Protein AF-A0A1Y9H350-F1 (afdb_monomer_lite)

Organism: NCBI:txid7168

Foldseek 3Di:
DVPVVVVVVVVVVPPDPPPDDDQQDCPVDPPPDGGCPHPHDDPPHDPVQPPFPKHWDDQDPVNVVVVVCVLLLVLLCVLVVNDDDDDPPCQVVLQSNAPQWPDKDKTWMWTHDPPDTDIDIDMDTLEHDDPQFHSYDDDHQCPPFPQAADPDPSNRSHHHNPGDHHNDTHDGDPDD

Sequence (176 aa):
MANWIFVTIVGCLFSGIQAQIDYCAKSYCTNTYPNIGCNPPASPGGVGCNGKSPAVVALTSDQQTLILNEHNTRRSQL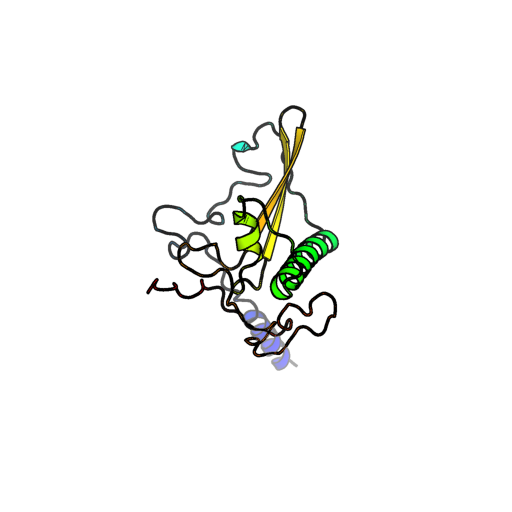ALGNLSPFTPAIGHFTQMASDQTNKVGCAMQYWLDDSWETYYLVCNYGVTNVIGTPVYKSGPVASACTTGRNPLAGLNGLCSTAESISPVPNPTVTSG

InterPro domains:
  IPR014044 CAP domain [PF00188] (17-125)
  IPR014044 CAP domain [SM00198] (62-132)
  IPR035940 CAP superfamily [G3DSA:3.40.33.10] (20-85)
  IPR035940 CAP superfamily [G3DSA:3.40.33.10] (86-168)
  IPR035940 CAP superfamily [SSF55797] (21-88)
  IPR035940 CAP superfamily [SSF55797] (85-139)

Structure (mmCIF, N/CA/C/O backbone):
data_AF-A0A1Y9H350-F1
#
_entry.id   AF-A0A1Y9H350-F1
#
loop_
_atom_site.group_PDB
_atom_site.id
_atom_site.type_symbol
_atom_site.label_atom_id
_atom_site.label_alt_id
_atom_site.label_comp_id
_atom_site.label_asym_id
_atom_site.label_entity_id
_atom_site.label_seq_id
_atom_site.pdbx_PDB_ins_code
_atom_site.Cartn_x
_atom_site.Cartn_y
_atom_site.Cartn_z
_atom_site.occupancy
_atom_site.B_iso_or_equiv
_atom_site.auth_seq_id
_atom_site.auth_comp_id
_atom_site.auth_asym_id
_atom_site.auth_atom_id
_atom_site.pdbx_PDB_model_num
ATOM 1 N N . MET A 1 1 ? 33.085 -39.391 21.521 1.00 53.03 1 MET A N 1
ATOM 2 C CA . MET A 1 1 ? 32.898 -38.125 20.773 1.00 53.03 1 MET A CA 1
ATOM 3 C C . MET A 1 1 ? 32.250 -38.305 19.387 1.00 53.03 1 MET A C 1
ATOM 5 O O . MET A 1 1 ? 32.219 -37.354 18.629 1.00 53.03 1 MET A O 1
ATOM 9 N N . ALA A 1 2 ? 31.675 -39.475 19.056 1.00 51.31 2 ALA A N 1
ATOM 10 C CA . ALA A 1 2 ? 30.996 -39.708 17.769 1.00 51.31 2 ALA A CA 1
ATOM 11 C C . ALA A 1 2 ? 29.465 -39.486 17.818 1.00 51.31 2 ALA A C 1
ATOM 13 O O . ALA A 1 2 ? 28.836 -39.276 16.790 1.00 51.31 2 ALA A O 1
ATOM 14 N N . ASN A 1 3 ? 28.867 -39.484 19.018 1.00 51.78 3 ASN A N 1
ATOM 15 C CA . ASN A 1 3 ? 27.410 -39.423 19.199 1.00 51.78 3 ASN A CA 1
ATOM 16 C C . ASN A 1 3 ? 26.823 -38.013 18.977 1.00 51.78 3 ASN A C 1
ATOM 18 O O . ASN A 1 3 ? 25.691 -37.867 18.542 1.00 51.78 3 ASN A O 1
ATOM 22 N N . TRP A 1 4 ? 27.614 -36.962 19.222 1.00 49.53 4 TRP A N 1
ATOM 23 C CA . TRP A 1 4 ? 27.180 -35.566 19.062 1.00 49.53 4 TRP A CA 1
ATOM 24 C C . TRP A 1 4 ? 27.227 -35.089 17.605 1.00 49.53 4 TRP A C 1
ATOM 26 O O . TRP A 1 4 ? 26.501 -34.171 17.246 1.00 49.53 4 TRP A O 1
ATOM 36 N N . ILE A 1 5 ? 28.039 -35.739 16.764 1.00 54.44 5 ILE A N 1
ATOM 37 C CA . ILE A 1 5 ? 28.168 -35.426 15.332 1.00 54.44 5 ILE A CA 1
ATOM 38 C C . ILE A 1 5 ? 26.945 -35.939 14.552 1.00 54.44 5 ILE A C 1
ATOM 40 O O . ILE A 1 5 ? 26.473 -35.277 13.635 1.00 54.44 5 ILE A O 1
ATOM 44 N N . PHE A 1 6 ? 26.377 -37.086 14.941 1.00 51.16 6 PHE A N 1
ATOM 45 C CA . PHE A 1 6 ? 25.168 -37.616 14.299 1.00 51.16 6 PHE A CA 1
ATOM 46 C C . PHE A 1 6 ? 23.915 -36.779 14.605 1.00 51.16 6 PHE A C 1
ATOM 48 O O . PHE A 1 6 ? 23.079 -36.591 13.724 1.00 51.16 6 PHE A O 1
ATOM 55 N N . VAL A 1 7 ? 23.795 -36.229 15.819 1.00 56.50 7 VAL A N 1
ATOM 56 C CA . VAL A 1 7 ? 22.632 -35.417 16.225 1.00 56.50 7 VAL A CA 1
ATOM 57 C C . VAL A 1 7 ? 22.591 -34.072 15.489 1.00 56.50 7 VAL A C 1
ATOM 59 O O . VAL A 1 7 ? 21.518 -33.632 15.078 1.00 56.50 7 VAL A O 1
ATOM 62 N N . THR A 1 8 ? 23.743 -33.440 15.249 1.00 53.81 8 THR A N 1
ATOM 63 C CA . THR A 1 8 ? 23.817 -32.179 14.492 1.00 53.81 8 THR A CA 1
ATOM 64 C C . THR A 1 8 ? 23.558 -32.367 12.997 1.00 53.81 8 THR A C 1
ATOM 66 O O . THR A 1 8 ? 22.866 -31.543 12.405 1.00 53.81 8 THR A O 1
ATOM 69 N N . ILE A 1 9 ? 24.015 -33.469 12.387 1.00 54.78 9 ILE A N 1
ATOM 70 C CA . ILE A 1 9 ? 23.754 -33.755 10.963 1.00 54.78 9 ILE A CA 1
ATOM 71 C C . ILE A 1 9 ? 22.262 -34.025 10.710 1.00 54.78 9 ILE A C 1
ATOM 73 O O . ILE A 1 9 ? 21.698 -33.502 9.750 1.00 54.78 9 ILE A O 1
ATOM 77 N N . VAL A 1 10 ? 21.595 -34.782 11.589 1.00 55.28 10 VAL A N 1
ATOM 78 C CA . VAL A 1 10 ? 20.152 -35.049 11.460 1.00 55.28 10 VAL A CA 1
ATOM 79 C C . VAL A 1 10 ? 19.330 -33.779 11.726 1.00 55.28 10 VAL A C 1
ATOM 81 O O . VAL A 1 10 ? 18.389 -33.505 10.986 1.00 55.28 10 VAL A O 1
ATOM 84 N N . GLY A 1 11 ? 19.719 -32.941 12.697 1.00 52.19 11 GLY A N 1
ATOM 85 C CA . GLY A 1 11 ? 19.045 -31.664 12.988 1.00 52.19 11 GLY A CA 1
ATOM 86 C C . GLY A 1 11 ? 19.095 -30.637 11.844 1.00 52.19 11 GLY A C 1
ATOM 87 O O . GLY A 1 11 ? 18.139 -29.883 11.644 1.00 52.19 11 GLY A O 1
ATOM 88 N N . CYS A 1 12 ? 20.159 -30.640 11.034 1.00 53.00 12 CYS A N 1
ATOM 89 C CA . CYS A 1 12 ? 20.274 -29.755 9.870 1.00 53.00 12 CYS A CA 1
ATOM 90 C C . CYS A 1 12 ? 19.417 -30.199 8.670 1.00 53.00 12 CYS A C 1
ATOM 92 O O . CYS A 1 12 ? 19.039 -29.353 7.863 1.00 53.00 12 CYS A O 1
ATOM 94 N N . LEU A 1 13 ? 19.054 -31.483 8.562 1.00 51.75 13 LEU A N 1
ATOM 95 C CA . LEU A 1 13 ? 18.227 -31.991 7.456 1.00 51.75 13 LEU A CA 1
ATOM 96 C C . LEU A 1 13 ? 16.724 -31.711 7.640 1.00 51.75 13 LEU A C 1
ATOM 98 O O . LEU A 1 13 ? 15.989 -31.674 6.657 1.00 51.75 13 LEU A O 1
ATOM 102 N N . PHE A 1 14 ? 16.263 -31.456 8.870 1.00 51.91 14 PHE A N 1
ATOM 103 C CA . PHE A 1 14 ? 14.853 -31.147 9.161 1.00 51.91 14 PHE A CA 1
ATOM 104 C C . PHE A 1 14 ? 14.504 -29.649 9.121 1.00 51.91 14 PHE A C 1
ATOM 106 O O . PHE A 1 14 ? 13.327 -29.301 9.159 1.00 51.91 14 PHE A O 1
ATOM 113 N N . SER A 1 15 ? 15.486 -28.751 9.004 1.00 51.81 15 SER A N 1
ATOM 114 C CA . SER A 1 15 ? 15.253 -27.295 9.067 1.00 51.81 15 SER A CA 1
ATOM 115 C C . SER A 1 15 ? 14.862 -26.648 7.724 1.00 51.81 15 SER A C 1
ATOM 117 O O . SER A 1 15 ? 14.807 -25.425 7.631 1.00 51.81 15 SER A O 1
ATOM 119 N N . GLY A 1 16 ? 14.618 -27.436 6.670 1.00 53.22 16 GLY A N 1
ATOM 120 C CA . GLY A 1 16 ? 14.594 -26.931 5.290 1.00 53.22 16 GLY A CA 1
ATOM 121 C C . GLY A 1 16 ? 13.320 -27.149 4.476 1.00 53.22 16 GLY A C 1
ATOM 122 O O . GLY A 1 16 ? 13.327 -26.814 3.297 1.00 53.22 16 GLY A O 1
ATOM 123 N N . ILE A 1 17 ? 12.231 -27.688 5.034 1.00 49.62 17 ILE A N 1
ATOM 124 C CA . ILE A 1 17 ? 10.976 -27.818 4.271 1.00 49.62 17 ILE A CA 1
ATOM 125 C C . ILE A 1 17 ? 10.179 -26.513 4.391 1.00 49.62 17 ILE A C 1
ATOM 127 O O . ILE A 1 17 ? 9.136 -26.452 5.038 1.00 49.62 17 ILE A O 1
ATOM 131 N N . GLN A 1 18 ? 10.667 -25.436 3.775 1.00 54.47 18 GLN A N 1
ATOM 132 C CA . GLN A 1 18 ? 9.746 -24.392 3.335 1.00 54.47 18 GLN A CA 1
ATOM 133 C C . GLN A 1 18 ? 8.992 -24.975 2.144 1.00 54.47 18 GLN A C 1
ATOM 135 O O . GLN A 1 18 ? 9.597 -25.309 1.128 1.00 54.47 18 GLN A O 1
ATOM 140 N N . ALA A 1 19 ? 7.681 -25.165 2.294 1.00 57.22 19 ALA A N 1
ATOM 141 C CA . ALA A 1 19 ? 6.828 -25.537 1.178 1.00 57.22 19 ALA A CA 1
ATOM 142 C C . ALA A 1 19 ? 7.078 -24.546 0.031 1.00 57.22 19 ALA A C 1
ATOM 144 O O . ALA A 1 19 ? 6.855 -23.343 0.183 1.00 57.22 19 ALA A O 1
ATOM 145 N N . GLN A 1 20 ? 7.598 -25.040 -1.091 1.00 66.50 20 GLN A N 1
ATOM 146 C CA . GLN A 1 20 ? 7.743 -24.238 -2.296 1.00 66.50 20 GLN A CA 1
ATOM 147 C C . GLN A 1 20 ? 6.343 -23.778 -2.718 1.00 66.50 20 GLN A C 1
ATOM 149 O O . GLN A 1 20 ? 5.444 -24.601 -2.882 1.00 66.50 20 GLN A O 1
ATOM 154 N N . ILE A 1 21 ? 6.145 -22.466 -2.860 1.00 86.00 21 ILE A N 1
ATOM 155 C CA . ILE A 1 21 ? 4.875 -21.916 -3.342 1.00 86.00 21 ILE A CA 1
ATOM 156 C C . ILE A 1 21 ? 4.748 -22.273 -4.826 1.00 86.00 21 ILE A C 1
ATOM 158 O O . ILE A 1 21 ? 5.532 -21.799 -5.648 1.00 86.00 21 ILE A O 1
ATOM 162 N N . ASP A 1 22 ? 3.767 -23.107 -5.166 1.00 91.31 22 ASP A N 1
ATOM 163 C CA . ASP A 1 22 ? 3.423 -23.422 -6.553 1.00 91.31 22 ASP A CA 1
ATOM 164 C C . ASP A 1 22 ? 2.412 -22.402 -7.090 1.00 91.31 22 ASP A C 1
ATOM 166 O O . ASP A 1 22 ? 1.199 -22.577 -6.978 1.00 91.31 22 ASP A O 1
ATOM 170 N N . TYR A 1 23 ? 2.910 -21.325 -7.698 1.00 92.38 23 TYR A N 1
ATOM 171 C CA . TYR A 1 23 ? 2.051 -20.317 -8.324 1.00 92.38 23 TYR A CA 1
ATOM 172 C C . TYR A 1 23 ? 1.243 -20.856 -9.516 1.00 92.38 23 TYR A C 1
ATOM 174 O O . TYR A 1 23 ? 0.276 -20.218 -9.923 1.00 92.38 23 TYR A O 1
ATOM 182 N N . CYS A 1 24 ? 1.577 -22.019 -10.079 1.00 91.56 24 CYS A N 1
ATOM 183 C CA . CYS A 1 24 ? 0.807 -22.617 -11.169 1.00 91.56 24 CYS A CA 1
ATOM 184 C C . CYS A 1 24 ? -0.414 -23.417 -10.687 1.00 91.56 24 CYS A C 1
ATOM 186 O O . CYS A 1 24 ? -1.214 -23.874 -11.512 1.00 91.56 24 CYS A O 1
ATOM 188 N N . ALA A 1 25 ? -0.609 -23.553 -9.371 1.00 91.00 25 ALA A N 1
ATOM 189 C CA . ALA A 1 25 ? -1.785 -24.200 -8.813 1.00 91.00 25 ALA A CA 1
ATOM 190 C C . ALA A 1 25 ? -3.082 -23.453 -9.184 1.00 91.00 25 ALA A C 1
ATOM 192 O O . ALA A 1 25 ? -3.239 -22.251 -8.961 1.00 91.00 25 ALA A O 1
ATOM 193 N N . LYS A 1 26 ? -4.073 -24.202 -9.684 1.00 87.75 26 LYS A N 1
ATOM 194 C CA . LYS A 1 26 ? -5.394 -23.677 -10.089 1.00 87.75 26 LYS A CA 1
ATOM 195 C C . LYS A 1 26 ? -6.271 -23.206 -8.921 1.00 87.75 26 LYS A C 1
ATOM 197 O O . LYS A 1 26 ? -7.367 -22.718 -9.148 1.00 87.75 26 LYS A O 1
ATOM 202 N N . SER A 1 27 ? -5.827 -23.370 -7.677 1.00 88.81 27 SER A N 1
ATOM 203 C CA . SER A 1 27 ? -6.561 -22.928 -6.486 1.00 88.81 27 SER A CA 1
ATOM 204 C C . SER A 1 27 ? -6.500 -21.414 -6.263 1.00 88.81 27 SER A C 1
ATOM 206 O O . SER A 1 27 ? -7.372 -20.875 -5.588 1.00 88.81 27 SER A O 1
ATOM 208 N N . TYR A 1 28 ? -5.493 -20.722 -6.810 1.00 87.25 28 TYR A N 1
ATOM 209 C CA . TYR A 1 28 ? -5.294 -19.285 -6.585 1.00 87.25 28 TYR A CA 1
ATOM 210 C C . TYR A 1 28 ? -6.174 -18.387 -7.457 1.00 87.25 28 TYR A C 1
ATOM 212 O O . TYR A 1 28 ? -6.475 -17.258 -7.077 1.00 87.25 28 TYR A O 1
ATOM 220 N N . CYS A 1 29 ? -6.547 -18.857 -8.644 1.00 87.62 29 CYS A N 1
ATOM 221 C CA . CYS A 1 29 ? -7.284 -18.081 -9.632 1.00 87.62 29 CYS A CA 1
ATOM 222 C C . CYS A 1 29 ? -8.464 -18.904 -10.144 1.00 87.62 29 CYS A C 1
ATOM 224 O O . CYS A 1 29 ? -8.434 -20.132 -10.123 1.00 87.62 29 CYS A O 1
ATOM 226 N N . THR A 1 30 ? -9.512 -18.241 -10.633 1.00 81.44 30 THR A N 1
ATOM 227 C CA . THR A 1 30 ? -10.558 -18.952 -11.376 1.00 81.44 30 THR A CA 1
ATOM 228 C C . THR A 1 30 ? -9.920 -19.650 -12.584 1.00 81.44 30 THR A C 1
ATOM 230 O O . THR A 1 30 ? -8.943 -19.151 -13.141 1.00 81.44 30 THR A O 1
ATOM 233 N N . ASN A 1 31 ? -10.458 -20.806 -12.997 1.00 74.56 31 ASN A N 1
ATOM 234 C CA . ASN A 1 31 ? -9.862 -21.706 -14.007 1.00 74.56 31 ASN A CA 1
ATOM 235 C C . ASN A 1 31 ? -9.530 -21.064 -15.376 1.00 74.56 31 ASN A C 1
ATOM 237 O O . ASN A 1 31 ? -8.974 -21.735 -16.242 1.00 74.56 31 ASN A O 1
ATOM 241 N N . THR A 1 32 ? -9.882 -19.798 -15.583 1.00 80.31 32 THR A N 1
ATOM 242 C CA . THR A 1 32 ? -9.696 -19.044 -16.821 1.00 80.31 32 THR A CA 1
ATOM 243 C C . THR A 1 32 ? -8.309 -18.402 -16.944 1.00 80.31 32 THR A C 1
ATOM 245 O O . THR A 1 32 ? -7.862 -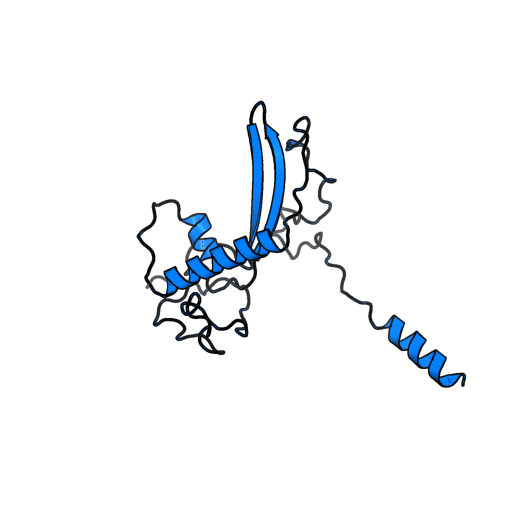18.196 -18.070 1.00 80.31 32 THR A O 1
ATOM 248 N N . TYR A 1 33 ? -7.602 -18.105 -15.842 1.00 86.94 33 TYR A N 1
ATOM 249 C CA . TYR A 1 33 ? -6.314 -17.391 -15.899 1.00 86.94 33 TYR A CA 1
ATOM 250 C C . TYR A 1 33 ? -5.257 -17.985 -14.954 1.00 86.94 33 TYR A C 1
ATOM 252 O O . TYR A 1 33 ? -5.581 -18.290 -13.805 1.00 86.94 33 TYR A O 1
ATOM 260 N N . PRO A 1 34 ? -3.992 -18.138 -15.397 1.00 90.88 34 PRO A N 1
ATOM 261 C CA . PRO A 1 34 ? -2.896 -18.522 -14.512 1.00 90.88 34 PRO A CA 1
ATOM 262 C C . PRO A 1 34 ? -2.534 -17.375 -13.558 1.00 90.88 34 PRO A C 1
ATOM 264 O O . PRO A 1 34 ? -2.713 -16.199 -13.880 1.00 90.88 34 PRO A O 1
ATOM 267 N N . ASN A 1 35 ? -1.979 -17.712 -12.393 1.00 93.00 35 ASN A N 1
ATOM 268 C CA . ASN A 1 35 ? -1.399 -16.713 -11.499 1.00 93.00 35 ASN A CA 1
ATOM 269 C C . ASN A 1 35 ? -0.219 -16.003 -12.186 1.00 93.00 35 ASN A C 1
ATOM 271 O O . ASN A 1 35 ? 0.542 -16.637 -12.913 1.00 93.00 35 ASN A O 1
ATOM 275 N N . ILE A 1 36 ? -0.010 -14.717 -11.894 1.00 91.62 36 ILE A N 1
ATOM 276 C CA . ILE A 1 36 ? 1.101 -13.932 -12.457 1.00 91.62 36 ILE A CA 1
ATOM 277 C C . ILE A 1 36 ? 2.490 -14.513 -12.134 1.00 91.62 36 ILE A C 1
ATOM 279 O O . ILE A 1 36 ? 3.432 -14.322 -12.899 1.00 91.62 36 ILE A O 1
ATOM 283 N N . GLY A 1 37 ? 2.622 -15.237 -11.019 1.00 92.00 37 GLY A N 1
ATOM 284 C CA . GLY A 1 37 ? 3.846 -15.940 -10.636 1.00 92.00 37 GLY A CA 1
ATOM 285 C C . GLY A 1 37 ? 4.049 -17.287 -11.339 1.00 92.00 37 GLY A C 1
ATOM 286 O O . GLY A 1 37 ? 5.097 -17.903 -11.157 1.00 92.00 37 GLY A O 1
ATOM 287 N N . CYS A 1 38 ? 3.079 -17.771 -12.122 1.00 93.19 38 CYS A N 1
ATOM 288 C CA . CYS A 1 38 ? 3.226 -18.996 -12.903 1.00 93.19 38 CYS A CA 1
ATOM 289 C C . CYS A 1 38 ? 3.922 -18.686 -14.233 1.00 93.19 38 CYS A C 1
ATOM 291 O O . CYS A 1 38 ? 3.321 -18.089 -15.123 1.00 93.19 38 CYS A O 1
ATOM 293 N N . ASN A 1 39 ? 5.178 -19.119 -14.375 1.00 92.06 39 ASN A N 1
ATOM 294 C CA . ASN A 1 39 ? 6.020 -18.866 -15.553 1.00 92.06 39 ASN A CA 1
ATOM 295 C C . ASN A 1 39 ? 6.079 -17.372 -15.949 1.00 92.06 39 ASN A C 1
ATOM 297 O O . ASN A 1 39 ? 5.725 -17.023 -17.080 1.00 92.06 39 ASN A O 1
ATOM 301 N N . PRO A 1 40 ? 6.504 -16.476 -15.036 1.00 91.06 40 PRO A N 1
ATOM 302 C CA . PRO A 1 40 ? 6.592 -15.053 -15.337 1.00 91.06 40 PRO A CA 1
ATOM 303 C C . PRO A 1 40 ? 7.614 -14.797 -16.459 1.00 91.06 40 PRO A C 1
ATOM 305 O O . PRO A 1 40 ? 8.566 -15.570 -16.617 1.00 91.06 40 PRO A O 1
ATOM 308 N N . PRO A 1 41 ? 7.459 -13.707 -17.234 1.00 88.94 41 PRO A N 1
ATOM 309 C CA . PRO A 1 41 ? 8.461 -13.319 -18.218 1.00 88.94 41 PRO A CA 1
ATOM 310 C C . PRO A 1 41 ? 9.815 -13.065 -17.545 1.00 88.94 41 PRO A C 1
ATOM 312 O O . PRO A 1 41 ? 9.891 -12.714 -16.366 1.00 88.94 41 PRO A O 1
ATOM 315 N N . ALA A 1 42 ? 10.892 -13.214 -18.314 1.00 85.88 42 ALA A N 1
ATOM 316 C CA . ALA A 1 42 ? 12.226 -12.890 -17.831 1.00 85.88 42 ALA A CA 1
ATOM 317 C C . ALA A 1 42 ? 12.333 -11.401 -17.449 1.00 85.88 42 ALA A C 1
ATOM 319 O O . ALA A 1 42 ? 11.717 -10.528 -18.062 1.00 85.88 42 ALA A O 1
ATOM 320 N N . SER A 1 43 ? 13.156 -11.108 -16.442 1.00 84.12 43 SER A N 1
ATOM 321 C CA . SER A 1 43 ? 13.555 -9.733 -16.120 1.00 84.12 43 SER A CA 1
ATOM 322 C C . SER A 1 43 ? 14.242 -9.087 -17.340 1.00 84.12 43 SER A C 1
ATOM 324 O O . SER A 1 43 ? 15.036 -9.775 -17.988 1.00 84.12 43 SER A O 1
ATOM 326 N N . PRO A 1 44 ? 13.967 -7.807 -17.679 1.00 84.88 44 PRO A N 1
ATOM 327 C CA . PRO A 1 44 ? 13.308 -6.791 -16.853 1.00 84.88 44 PRO A CA 1
ATOM 328 C C . PRO A 1 44 ? 11.815 -6.584 -17.131 1.00 84.88 44 PRO A C 1
ATOM 330 O O . PRO A 1 44 ? 11.260 -5.635 -16.587 1.00 84.88 44 PRO A O 1
ATOM 333 N N . GLY A 1 45 ? 11.153 -7.399 -17.960 1.00 83.69 45 GLY A N 1
ATOM 334 C CA . GLY A 1 45 ? 9.739 -7.204 -18.297 1.00 83.69 45 GLY A CA 1
ATOM 335 C C . GLY A 1 45 ? 9.236 -8.087 -19.443 1.00 83.69 45 GLY A C 1
ATOM 336 O O . GLY A 1 45 ? 10.006 -8.762 -20.118 1.00 83.69 45 GLY A O 1
ATOM 337 N N . GLY A 1 46 ? 7.917 -8.084 -19.660 1.00 88.12 46 GLY A N 1
ATOM 338 C CA . GLY A 1 46 ? 7.276 -8.807 -20.765 1.00 88.12 46 GLY A CA 1
ATOM 339 C C . GLY A 1 46 ? 7.390 -8.091 -22.117 1.00 88.12 46 GLY A C 1
ATOM 340 O O . GLY A 1 46 ? 7.996 -7.029 -22.234 1.00 88.12 46 GLY A O 1
ATOM 341 N N . VAL A 1 47 ? 6.728 -8.638 -23.143 1.00 89.62 47 VAL A N 1
ATOM 342 C CA . VAL A 1 47 ? 6.765 -8.130 -24.533 1.00 89.62 47 VAL A CA 1
ATOM 343 C C . VAL A 1 47 ? 6.392 -6.648 -24.686 1.00 89.62 47 VAL A C 1
ATOM 345 O O . VAL A 1 47 ? 6.856 -5.995 -25.615 1.00 89.62 47 VAL A O 1
ATOM 348 N N . GLY A 1 48 ? 5.594 -6.097 -23.763 1.00 89.00 48 GLY A N 1
ATOM 349 C CA . GLY A 1 48 ? 5.227 -4.676 -23.749 1.00 89.00 48 GLY A CA 1
ATOM 350 C C . GLY A 1 48 ? 6.394 -3.721 -23.461 1.00 89.00 48 GLY A C 1
ATOM 351 O O . GLY A 1 48 ? 6.278 -2.525 -23.717 1.00 89.00 48 GLY A O 1
ATOM 352 N N . CYS A 1 49 ? 7.521 -4.235 -22.963 1.00 89.44 49 CYS A N 1
ATOM 353 C CA . CYS A 1 49 ? 8.720 -3.456 -22.659 1.00 89.44 49 CYS A CA 1
ATOM 354 C C . CYS A 1 49 ? 9.775 -3.489 -23.784 1.00 89.44 49 CYS A C 1
ATOM 356 O O . CYS A 1 49 ? 10.859 -2.922 -23.628 1.00 89.44 49 CYS A O 1
ATOM 358 N N . ASN A 1 50 ? 9.498 -4.153 -24.911 1.00 90.88 50 ASN A N 1
ATOM 359 C CA . ASN A 1 50 ? 10.439 -4.256 -26.027 1.00 90.88 50 ASN A CA 1
ATOM 360 C C . ASN A 1 50 ? 10.782 -2.869 -26.596 1.00 90.88 50 ASN A C 1
ATOM 362 O O . ASN A 1 50 ? 9.893 -2.082 -26.903 1.00 90.88 50 ASN A O 1
ATOM 366 N N . GLY A 1 51 ? 12.079 -2.576 -26.740 1.00 91.56 51 GLY A N 1
ATOM 367 C CA . GLY A 1 51 ? 12.566 -1.282 -27.237 1.00 91.56 51 GLY A CA 1
ATOM 368 C C . GLY A 1 51 ? 12.494 -0.129 -26.229 1.00 91.56 51 GLY A C 1
ATOM 369 O O . GLY A 1 51 ? 12.909 0.974 -26.561 1.00 91.56 51 GLY A O 1
ATOM 370 N N . LYS A 1 52 ? 12.020 -0.377 -24.999 1.00 93.44 52 LYS A N 1
ATOM 371 C CA . LYS A 1 52 ? 11.813 0.652 -23.965 1.00 93.44 52 LYS A CA 1
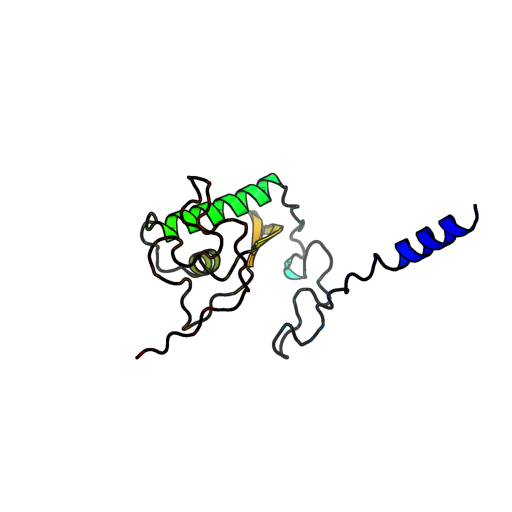ATOM 372 C C . LYS A 1 52 ? 12.920 0.721 -22.907 1.00 93.44 52 LYS A C 1
ATOM 374 O O . LYS A 1 52 ? 12.745 1.368 -21.882 1.00 93.44 52 LYS A O 1
ATOM 379 N N . SER A 1 53 ? 14.036 0.016 -23.109 1.00 93.75 53 SER A N 1
ATOM 380 C CA . SER A 1 53 ? 15.152 -0.075 -22.148 1.00 93.75 53 SER A CA 1
ATOM 381 C C . SER A 1 53 ? 14.693 -0.302 -20.690 1.00 93.75 53 SER A C 1
ATOM 383 O O . SER A 1 53 ? 15.006 0.512 -19.819 1.00 93.75 53 SER A O 1
ATOM 385 N N . PRO A 1 54 ? 13.904 -1.360 -20.407 1.00 95.00 54 PRO A N 1
ATOM 386 C CA . PRO A 1 54 ? 13.282 -1.535 -19.100 1.00 95.00 54 PRO A CA 1
ATOM 387 C C . PRO A 1 54 ? 14.302 -1.895 -18.016 1.00 95.00 54 PRO A C 1
ATOM 389 O O . PRO A 1 54 ? 15.277 -2.602 -18.272 1.00 95.00 54 PRO A O 1
ATOM 392 N N . ALA A 1 55 ? 14.031 -1.477 -16.783 1.00 94.75 55 ALA A N 1
ATOM 393 C CA . ALA A 1 55 ? 14.822 -1.832 -15.610 1.00 94.75 55 ALA A CA 1
ATOM 394 C C . ALA A 1 55 ? 13.926 -2.090 -14.394 1.00 94.75 55 ALA A C 1
ATOM 396 O O . ALA A 1 55 ? 12.933 -1.398 -14.170 1.00 94.75 55 ALA A O 1
ATOM 397 N N . VAL A 1 56 ? 14.295 -3.077 -13.576 1.00 94.00 56 VAL A N 1
ATOM 398 C CA . VAL A 1 56 ? 13.686 -3.260 -12.253 1.00 94.00 56 VAL A CA 1
ATOM 399 C C . VAL A 1 56 ? 14.302 -2.241 -11.301 1.00 94.00 56 VAL A C 1
ATOM 401 O O . VAL A 1 56 ? 15.522 -2.199 -11.144 1.00 94.00 56 VAL A O 1
ATOM 404 N N . VAL A 1 57 ? 13.463 -1.438 -10.649 1.00 95.38 57 VAL A N 1
ATOM 405 C CA . VAL A 1 57 ? 13.903 -0.481 -9.632 1.00 95.38 57 VAL A CA 1
ATOM 406 C C . VAL A 1 57 ? 13.791 -1.158 -8.272 1.00 95.38 57 VAL A C 1
ATOM 408 O O . VAL A 1 57 ? 12.695 -1.398 -7.763 1.00 95.38 57 VAL A O 1
ATOM 411 N N . ALA A 1 58 ? 14.938 -1.496 -7.683 1.00 96.38 58 ALA A N 1
ATOM 412 C CA . ALA A 1 58 ? 14.981 -2.073 -6.348 1.00 96.38 58 ALA A CA 1
ATOM 413 C C . ALA A 1 58 ? 14.540 -1.027 -5.312 1.00 96.38 58 ALA A C 1
ATOM 415 O O . ALA A 1 58 ? 15.225 -0.026 -5.108 1.00 96.38 58 ALA A O 1
ATOM 416 N N . LEU A 1 59 ? 13.404 -1.271 -4.652 1.00 97.56 59 LEU A N 1
ATOM 417 C CA . LEU A 1 59 ? 12.922 -0.411 -3.573 1.00 97.56 59 LEU A CA 1
ATOM 418 C C . LEU A 1 59 ? 13.818 -0.564 -2.343 1.00 97.56 59 LEU A C 1
ATOM 420 O O . LEU A 1 59 ? 13.903 -1.654 -1.770 1.00 97.56 59 LEU A O 1
ATOM 424 N N . THR A 1 60 ? 14.448 0.528 -1.918 1.00 98.19 60 THR A N 1
ATOM 425 C CA . THR A 1 60 ? 15.278 0.556 -0.708 1.00 98.19 60 THR A CA 1
ATOM 426 C C . THR A 1 60 ? 14.425 0.394 0.551 1.00 98.19 60 THR A C 1
ATOM 428 O O . THR A 1 60 ? 13.217 0.642 0.540 1.00 98.19 60 THR A O 1
ATOM 431 N N . SER A 1 61 ? 15.050 0.027 1.671 1.00 98.19 61 SER A N 1
ATOM 432 C CA . SER A 1 61 ? 14.368 -0.052 2.970 1.00 98.19 61 SER A CA 1
ATOM 433 C C . SER A 1 61 ? 13.697 1.271 3.362 1.00 98.19 61 SER A C 1
ATOM 435 O O . SER A 1 61 ? 12.603 1.260 3.924 1.00 98.19 61 SER A O 1
ATOM 437 N N . ASP A 1 62 ? 14.301 2.409 3.008 1.00 98.25 62 ASP A N 1
ATOM 438 C CA . ASP A 1 62 ? 13.738 3.738 3.272 1.00 98.25 62 ASP A CA 1
ATOM 439 C C . ASP A 1 62 ? 12.495 4.004 2.420 1.00 98.25 62 ASP A C 1
ATOM 441 O O . ASP A 1 62 ? 11.494 4.509 2.924 1.00 98.25 62 ASP A O 1
ATOM 445 N N . GLN A 1 63 ? 12.509 3.608 1.143 1.00 98.12 63 GLN A N 1
ATOM 446 C CA . GLN A 1 63 ? 11.342 3.723 0.263 1.00 98.12 63 GLN A CA 1
ATOM 447 C C . GLN A 1 63 ? 10.202 2.806 0.715 1.00 98.12 63 GLN A C 1
ATOM 449 O O . GLN A 1 63 ? 9.048 3.230 0.751 1.00 98.12 63 GLN A O 1
ATOM 454 N N . GLN A 1 64 ? 10.510 1.568 1.110 1.00 98.50 64 GLN A N 1
ATOM 455 C CA . GLN A 1 64 ? 9.521 0.644 1.673 1.00 98.50 64 GLN A CA 1
ATOM 456 C C . GLN A 1 64 ? 8.912 1.204 2.967 1.00 98.50 64 GLN A C 1
ATOM 458 O O . GLN A 1 64 ? 7.693 1.174 3.145 1.00 98.50 64 GLN A O 1
ATOM 463 N N . THR A 1 65 ? 9.748 1.777 3.836 1.00 98.31 65 THR A N 1
ATOM 464 C CA . THR A 1 65 ? 9.318 2.430 5.079 1.00 98.31 65 THR A CA 1
ATOM 465 C C . THR A 1 65 ? 8.445 3.646 4.795 1.00 98.31 65 THR A C 1
ATOM 467 O O . THR A 1 65 ? 7.407 3.811 5.432 1.00 98.31 65 THR A O 1
ATOM 470 N N . LEU A 1 66 ? 8.809 4.470 3.810 1.00 98.19 66 LEU A N 1
ATOM 471 C CA . LEU A 1 66 ? 8.005 5.613 3.386 1.00 98.19 66 LEU A CA 1
ATOM 472 C C . LEU A 1 66 ? 6.628 5.167 2.888 1.00 98.19 66 LEU A C 1
ATOM 474 O O . LEU A 1 66 ? 5.621 5.683 3.364 1.00 98.19 66 LEU A O 1
ATOM 478 N N . ILE A 1 67 ? 6.568 4.173 1.994 1.00 97.94 67 ILE A N 1
ATOM 479 C CA . ILE A 1 67 ? 5.300 3.619 1.497 1.00 97.94 67 ILE A CA 1
ATOM 480 C C . ILE A 1 67 ? 4.436 3.157 2.674 1.00 97.94 67 ILE A C 1
ATOM 482 O O . ILE A 1 67 ? 3.270 3.546 2.770 1.00 97.94 67 ILE A O 1
ATOM 486 N N . LEU A 1 68 ? 5.002 2.369 3.590 1.00 98.06 68 LEU A N 1
ATOM 487 C CA . LEU A 1 68 ? 4.279 1.848 4.748 1.00 98.06 68 LEU A CA 1
ATOM 488 C C . LEU A 1 68 ? 3.783 2.970 5.676 1.00 98.06 68 LEU A C 1
ATOM 490 O O . LEU A 1 68 ? 2.634 2.941 6.124 1.00 98.06 68 LEU A O 1
ATOM 494 N N . ASN A 1 69 ? 4.616 3.978 5.937 1.00 97.69 69 ASN A N 1
ATOM 495 C CA . ASN A 1 69 ? 4.272 5.118 6.784 1.00 97.69 69 ASN A CA 1
ATOM 496 C C . ASN A 1 69 ? 3.163 5.974 6.170 1.00 97.69 69 ASN A C 1
ATOM 498 O O . ASN A 1 69 ? 2.232 6.355 6.883 1.00 97.69 69 ASN A O 1
ATOM 502 N N . GLU A 1 70 ? 3.217 6.240 4.865 1.00 97.25 70 GLU A N 1
ATOM 503 C CA . GLU A 1 70 ? 2.184 7.005 4.163 1.00 97.25 70 GLU A CA 1
ATOM 504 C C . GLU A 1 70 ? 0.832 6.277 4.212 1.00 97.25 70 GLU A C 1
ATOM 506 O O . GLU A 1 70 ? -0.186 6.895 4.540 1.00 97.25 70 GLU A O 1
ATOM 511 N N . HIS A 1 71 ? 0.824 4.955 3.992 1.00 97.81 71 HIS A N 1
ATOM 512 C CA . HIS A 1 71 ? -0.378 4.123 4.122 1.00 97.81 71 HIS A CA 1
ATOM 513 C C . HIS A 1 71 ? -0.954 4.192 5.539 1.00 97.81 71 HIS A C 1
ATOM 515 O O . HIS A 1 71 ? -2.124 4.528 5.726 1.00 97.81 71 HIS A O 1
ATOM 521 N N . ASN A 1 72 ? -0.135 3.913 6.554 1.00 98.06 72 ASN A N 1
ATOM 522 C CA . ASN A 1 72 ? -0.597 3.865 7.940 1.00 98.06 72 ASN A CA 1
ATOM 523 C C . ASN A 1 72 ? -1.053 5.238 8.446 1.00 98.06 72 ASN A C 1
ATOM 525 O O . ASN A 1 72 ? -2.073 5.334 9.128 1.00 98.06 72 ASN A O 1
ATOM 529 N N . THR A 1 73 ? -0.362 6.310 8.059 1.00 97.19 73 THR A N 1
ATOM 530 C CA . THR A 1 73 ? -0.748 7.681 8.413 1.00 97.19 73 THR A CA 1
ATOM 531 C C . THR A 1 73 ? -2.116 8.028 7.832 1.00 97.19 73 THR A C 1
ATOM 533 O O . THR A 1 73 ? -2.984 8.503 8.565 1.00 97.19 73 THR A O 1
ATOM 536 N N . ARG A 1 74 ? -2.359 7.735 6.546 1.00 96.06 74 ARG A N 1
ATOM 537 C CA . ARG A 1 74 ? -3.664 8.003 5.913 1.00 96.06 74 ARG A CA 1
ATOM 538 C C . ARG A 1 74 ? -4.773 7.141 6.509 1.00 96.06 74 ARG A C 1
ATOM 540 O O . ARG A 1 74 ? -5.844 7.668 6.790 1.00 96.06 74 ARG A O 1
ATOM 547 N N . ARG A 1 75 ? -4.523 5.855 6.782 1.00 97.12 75 ARG A N 1
ATOM 548 C CA . ARG A 1 75 ? -5.499 4.986 7.469 1.00 97.12 75 ARG A CA 1
ATOM 549 C C . ARG A 1 75 ? -5.837 5.507 8.869 1.00 97.12 75 ARG A C 1
ATOM 551 O O . ARG A 1 75 ? -7.003 5.518 9.248 1.00 97.12 75 ARG A O 1
ATOM 558 N N . SER A 1 76 ? -4.835 5.971 9.619 1.00 97.69 76 SER A N 1
ATOM 559 C CA . SER A 1 76 ? -5.022 6.565 10.949 1.00 97.69 76 SER A CA 1
ATOM 560 C C . SER A 1 76 ? -5.893 7.821 10.867 1.00 97.69 76 SER A C 1
ATOM 562 O O . SER A 1 76 ? -6.897 7.928 11.567 1.00 97.69 76 SER A O 1
ATOM 564 N N . GLN A 1 77 ? -5.572 8.738 9.950 1.00 96.75 77 GLN A N 1
ATOM 565 C CA . GLN A 1 77 ? -6.359 9.952 9.722 1.00 96.75 77 GLN A CA 1
ATOM 566 C C . GLN A 1 77 ? -7.801 9.643 9.302 1.00 96.75 77 GLN A C 1
ATOM 568 O O . GLN A 1 77 ? -8.719 10.295 9.798 1.00 96.75 77 GLN A O 1
ATOM 573 N N . LEU A 1 78 ? -8.012 8.642 8.439 1.00 95.69 78 LEU A N 1
ATOM 574 C CA . LEU A 1 78 ? -9.347 8.189 8.044 1.00 95.69 78 LEU A CA 1
ATOM 575 C C . LEU A 1 78 ? -10.147 7.714 9.257 1.00 95.69 78 LEU A C 1
ATOM 577 O O . LEU A 1 78 ? -11.258 8.188 9.479 1.00 95.69 78 LEU A O 1
ATOM 581 N N . ALA A 1 79 ? -9.573 6.808 10.051 1.00 96.69 79 ALA A N 1
ATOM 582 C CA . ALA A 1 79 ? -10.238 6.239 11.218 1.00 96.69 79 ALA A CA 1
ATOM 583 C C . ALA A 1 79 ? -10.575 7.303 12.273 1.00 96.69 79 ALA A C 1
ATOM 585 O O . ALA A 1 79 ? -11.596 7.202 12.943 1.00 96.69 79 ALA A O 1
ATOM 586 N N . LEU A 1 80 ? -9.746 8.344 12.391 1.00 96.56 80 LEU A N 1
ATOM 587 C CA . LEU A 1 80 ? -9.978 9.485 13.281 1.00 96.56 80 LEU A CA 1
ATOM 588 C C . LEU A 1 80 ? -11.021 10.485 12.756 1.00 96.56 80 LEU A C 1
ATOM 590 O O . LEU A 1 80 ? -11.389 11.394 13.493 1.00 96.56 80 LEU A O 1
ATOM 594 N N . GLY A 1 81 ? -11.477 10.355 11.507 1.00 94.06 81 GLY A N 1
ATOM 595 C CA . GLY A 1 81 ? -12.360 11.338 10.872 1.00 94.06 81 GLY A CA 1
ATOM 596 C C . GLY A 1 81 ? -11.652 12.634 10.456 1.00 94.06 81 GLY A C 1
ATOM 597 O O . GLY A 1 81 ? -12.304 13.655 10.268 1.00 94.06 81 GLY A O 1
ATOM 598 N N . ASN A 1 82 ? -10.326 12.601 10.295 1.00 94.62 82 ASN A N 1
ATOM 599 C CA . ASN A 1 82 ? -9.486 13.770 10.009 1.00 94.62 82 ASN A CA 1
ATOM 600 C C . ASN A 1 82 ? -9.178 13.964 8.511 1.00 94.62 82 ASN A C 1
ATOM 602 O O . ASN A 1 82 ? -8.321 14.779 8.168 1.00 94.62 82 ASN A O 1
ATOM 606 N N . LEU A 1 83 ? -9.819 13.209 7.612 1.00 90.25 83 LEU A N 1
ATOM 607 C CA . LEU A 1 83 ? -9.634 13.358 6.165 1.00 90.25 83 LEU A CA 1
ATOM 608 C C . LEU A 1 83 ? -10.743 14.205 5.543 1.00 90.25 83 LEU A C 1
ATOM 610 O O . LEU A 1 83 ? -11.924 14.025 5.832 1.00 90.25 83 LEU A O 1
ATOM 614 N N . SER A 1 84 ? -10.349 15.113 4.650 1.00 86.12 84 SER A N 1
ATOM 615 C CA . SER A 1 84 ? -11.282 15.869 3.817 1.00 86.12 84 SER A CA 1
ATOM 616 C C . SER A 1 84 ? -11.979 14.960 2.790 1.00 86.12 84 SER A C 1
ATOM 618 O O . SER A 1 84 ? -11.425 13.922 2.420 1.00 86.12 84 SER A O 1
ATOM 620 N N . PRO A 1 85 ? -13.170 15.342 2.292 1.00 80.50 85 PRO A N 1
ATOM 621 C CA . PRO A 1 85 ? -13.871 14.591 1.253 1.00 80.50 85 PRO A CA 1
ATOM 622 C C . PRO A 1 85 ? -13.032 14.386 -0.017 1.00 80.50 85 PRO A C 1
ATOM 624 O O . PRO A 1 85 ? -12.288 15.274 -0.435 1.00 80.50 85 PRO A O 1
ATOM 627 N N . PHE A 1 86 ? -13.194 13.224 -0.652 1.00 78.94 86 PHE A N 1
ATOM 628 C CA . PHE A 1 86 ? -12.479 12.844 -1.872 1.00 78.94 86 PHE A CA 1
ATOM 629 C C . PHE A 1 86 ? -13.308 13.107 -3.131 1.00 78.94 86 PHE A C 1
ATOM 631 O O . PHE A 1 86 ? -14.538 13.140 -3.097 1.00 78.94 86 PHE A O 1
ATOM 638 N N . THR A 1 87 ? -12.623 13.243 -4.267 1.00 79.75 87 THR A N 1
ATOM 639 C CA . THR A 1 87 ? -13.259 13.210 -5.588 1.00 79.75 87 THR A CA 1
ATOM 640 C C . THR A 1 87 ? -13.771 11.792 -5.906 1.00 79.75 87 THR A C 1
ATOM 642 O O . THR A 1 87 ? -13.342 10.831 -5.266 1.00 79.75 87 THR A O 1
ATOM 645 N N . PRO A 1 88 ? -14.675 11.610 -6.891 1.00 74.12 88 PRO A N 1
ATOM 646 C CA . PRO A 1 88 ? -15.370 10.332 -7.112 1.00 74.12 88 PRO A CA 1
ATOM 647 C C . PRO A 1 88 ? -14.472 9.114 -7.396 1.00 74.12 88 PRO A C 1
ATOM 649 O O . PRO A 1 88 ? -14.898 7.974 -7.215 1.00 74.12 88 PRO A O 1
ATOM 652 N N . ALA A 1 89 ? -13.228 9.322 -7.834 1.00 83.81 89 ALA A N 1
ATOM 653 C CA . ALA A 1 89 ? -12.292 8.249 -8.152 1.00 83.81 89 ALA A CA 1
ATOM 654 C C . ALA A 1 89 ? -11.625 7.681 -6.881 1.00 83.81 89 ALA A C 1
ATOM 656 O O . ALA A 1 89 ? -10.463 7.956 -6.590 1.00 83.81 89 ALA A O 1
ATOM 657 N N . ILE A 1 90 ? -12.362 6.858 -6.126 1.00 90.00 90 ILE A N 1
ATOM 658 C CA . ILE A 1 90 ? -11.946 6.355 -4.800 1.00 90.00 90 ILE A CA 1
ATOM 659 C C . ILE A 1 90 ? -11.385 4.920 -4.789 1.00 90.00 90 ILE A C 1
ATOM 661 O O . ILE A 1 90 ? -11.132 4.371 -3.718 1.00 90.00 90 ILE A O 1
ATOM 665 N N . GLY A 1 91 ? -11.185 4.278 -5.945 1.00 92.31 91 GLY A N 1
ATOM 666 C CA . GLY A 1 91 ? -10.794 2.858 -6.023 1.00 92.31 91 GLY A CA 1
ATOM 667 C C . GLY A 1 91 ? -9.489 2.525 -5.283 1.00 92.31 91 GLY A C 1
ATOM 668 O O . GLY A 1 91 ? -9.467 1.660 -4.411 1.00 92.31 91 GLY A O 1
ATOM 669 N N . HIS A 1 92 ? -8.410 3.264 -5.556 1.00 93.50 92 HIS A N 1
ATOM 670 C CA . HIS A 1 92 ? -7.129 3.072 -4.860 1.00 93.50 92 HIS A CA 1
ATOM 671 C C . HIS A 1 92 ? -7.213 3.431 -3.371 1.00 93.50 92 HIS A C 1
ATOM 673 O O . HIS A 1 92 ? -6.618 2.763 -2.528 1.00 93.50 92 HIS A O 1
ATOM 679 N N . PHE A 1 93 ? -7.985 4.468 -3.034 1.00 93.19 93 PHE A N 1
ATOM 680 C CA . PHE A 1 93 ? -8.173 4.888 -1.649 1.00 93.19 93 PHE A CA 1
ATOM 681 C C . PHE A 1 93 ? -8.892 3.816 -0.823 1.00 93.19 93 PHE A C 1
ATOM 683 O O . PHE A 1 93 ? -8.419 3.442 0.245 1.00 93.19 93 PHE A O 1
ATOM 690 N N . THR A 1 94 ? -10.001 3.283 -1.334 1.00 94.38 94 THR A N 1
ATOM 691 C CA . THR A 1 94 ? -10.777 2.221 -0.670 1.00 94.38 94 THR A CA 1
ATOM 692 C C . THR A 1 94 ? -9.959 0.944 -0.499 1.00 94.38 94 THR A C 1
ATOM 694 O O . THR A 1 94 ? -9.980 0.348 0.575 1.00 94.38 94 THR A O 1
ATOM 697 N N . GLN A 1 95 ? -9.130 0.602 -1.488 1.00 96.69 95 GLN A N 1
ATOM 698 C CA . GLN A 1 95 ? -8.198 -0.517 -1.383 1.00 96.69 95 GLN A CA 1
ATOM 699 C C . GLN A 1 95 ? -7.189 -0.320 -0.238 1.00 96.69 95 GLN A C 1
ATOM 701 O O . GLN A 1 95 ? -6.967 -1.229 0.566 1.00 96.69 95 GLN A O 1
ATOM 706 N N . MET A 1 96 ? -6.596 0.873 -0.145 1.00 96.12 96 MET A N 1
ATOM 707 C CA . MET A 1 96 ? -5.663 1.236 0.924 1.00 96.12 96 MET A CA 1
ATOM 708 C C . MET A 1 96 ? -6.346 1.295 2.297 1.00 96.12 96 MET A C 1
ATOM 710 O O . MET A 1 96 ? -5.718 0.958 3.301 1.00 96.12 96 MET A O 1
ATOM 714 N N . ALA A 1 97 ? -7.619 1.686 2.352 1.00 95.62 97 ALA A N 1
ATOM 715 C CA . ALA A 1 97 ? -8.382 1.895 3.580 1.00 95.62 97 ALA A CA 1
ATOM 716 C C . ALA A 1 97 ? -8.956 0.614 4.212 1.00 95.62 97 ALA A C 1
ATOM 718 O O . ALA A 1 97 ? -9.439 0.677 5.340 1.00 95.62 97 ALA A O 1
ATOM 719 N N . SER A 1 98 ? -8.913 -0.533 3.526 1.00 96.75 98 SER A N 1
ATOM 720 C CA . SER A 1 98 ? -9.589 -1.752 3.991 1.00 96.75 98 SER A CA 1
ATOM 721 C C . SER A 1 98 ? -9.135 -2.211 5.384 1.00 96.75 98 SER A C 1
ATOM 723 O O . SER A 1 98 ? -7.940 -2.411 5.615 1.00 96.75 98 SER A O 1
ATOM 725 N N . ASP A 1 99 ? -10.062 -2.446 6.317 1.00 96.56 99 ASP A N 1
ATOM 726 C CA . ASP A 1 99 ? -9.714 -2.974 7.651 1.00 96.56 99 ASP A CA 1
ATOM 727 C C . ASP A 1 99 ? -9.314 -4.462 7.636 1.00 96.56 99 ASP A C 1
ATOM 729 O O . ASP A 1 99 ? -8.746 -4.953 8.609 1.00 96.56 99 ASP A O 1
ATOM 733 N N . GLN A 1 100 ? -9.521 -5.148 6.508 1.00 96.50 100 GLN A N 1
ATOM 734 C CA . GLN A 1 100 ? -9.149 -6.548 6.289 1.00 96.50 100 GLN A CA 1
ATOM 735 C C . GLN A 1 100 ? -7.761 -6.711 5.642 1.00 96.50 100 GLN A C 1
ATOM 737 O O . GLN A 1 100 ? -7.330 -7.831 5.380 1.00 96.50 100 GLN A O 1
ATOM 742 N N . THR A 1 101 ? -7.020 -5.622 5.392 1.00 96.12 101 THR A N 1
ATOM 743 C CA . THR A 1 101 ? -5.620 -5.699 4.937 1.00 96.12 101 THR A CA 1
ATOM 744 C C . THR A 1 101 ? -4.654 -5.295 6.052 1.00 96.12 101 THR A C 1
ATOM 746 O O . THR A 1 101 ? -4.723 -4.183 6.575 1.00 96.12 101 THR A O 1
ATOM 749 N N . ASN A 1 102 ? -3.724 -6.188 6.405 1.00 95.38 102 ASN A N 1
ATOM 750 C CA . ASN A 1 102 ? -2.658 -5.940 7.392 1.00 95.38 102 ASN A CA 1
ATOM 751 C C . ASN A 1 102 ? -1.243 -5.995 6.800 1.00 95.38 102 ASN A C 1
ATOM 753 O O . ASN A 1 102 ? -0.263 -5.784 7.511 1.00 95.38 102 ASN A O 1
ATOM 757 N N . LYS A 1 103 ? -1.128 -6.295 5.504 1.00 95.62 103 LYS A N 1
ATOM 758 C CA . LYS A 1 103 ? 0.134 -6.346 4.770 1.00 95.62 103 LYS A CA 1
ATOM 759 C C . LYS A 1 103 ? -0.032 -5.672 3.416 1.00 95.62 103 LYS A C 1
ATOM 761 O O . LYS A 1 103 ? -1.109 -5.706 2.818 1.00 95.62 103 LYS A O 1
ATOM 766 N N . VAL A 1 104 ? 1.0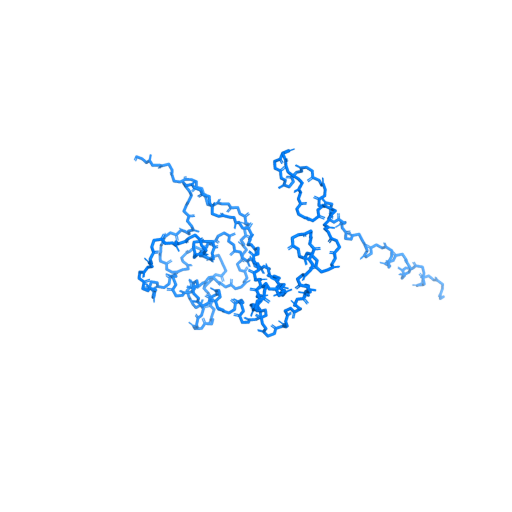58 -5.078 2.953 1.00 97.25 104 VAL A N 1
ATOM 767 C CA . VAL A 1 104 ? 1.212 -4.526 1.610 1.00 97.25 104 VAL A CA 1
ATOM 768 C C . VAL A 1 104 ? 2.607 -4.888 1.116 1.00 97.25 104 VAL A C 1
ATOM 770 O O . VAL A 1 104 ? 3.559 -4.892 1.897 1.00 97.25 104 VAL A O 1
ATOM 773 N N . GLY A 1 105 ? 2.725 -5.225 -0.162 1.00 97.75 105 GLY A N 1
ATOM 774 C CA . GLY A 1 105 ? 4.009 -5.460 -0.816 1.00 97.75 105 GLY A CA 1
ATOM 775 C C . GLY A 1 105 ? 4.026 -4.744 -2.152 1.00 97.75 105 GLY A C 1
ATOM 776 O O . GLY A 1 105 ? 3.073 -4.877 -2.915 1.00 97.75 105 GLY A O 1
ATOM 777 N N . CYS A 1 106 ? 5.082 -3.984 -2.430 1.00 98.31 106 CYS A N 1
ATOM 778 C CA . CYS A 1 106 ? 5.173 -3.185 -3.645 1.00 98.31 106 CYS A CA 1
ATOM 779 C C . CYS A 1 106 ? 6.428 -3.513 -4.451 1.00 98.31 106 CYS A C 1
ATOM 781 O O . CYS A 1 106 ? 7.437 -3.951 -3.899 1.00 98.31 106 CYS A O 1
ATOM 783 N N . ALA A 1 107 ? 6.361 -3.264 -5.754 1.00 96.50 107 ALA A N 1
ATOM 784 C CA . ALA A 1 107 ? 7.474 -3.374 -6.685 1.00 96.50 107 ALA A CA 1
ATOM 785 C C . ALA A 1 107 ? 7.454 -2.191 -7.655 1.00 96.50 107 ALA A C 1
ATOM 787 O O . ALA A 1 107 ? 6.389 -1.635 -7.937 1.00 96.50 107 ALA A O 1
ATOM 788 N N . MET A 1 108 ? 8.629 -1.816 -8.160 1.00 96.31 108 MET A N 1
ATOM 789 C CA . MET A 1 108 ? 8.772 -0.709 -9.095 1.00 96.31 108 MET A CA 1
ATOM 790 C C . MET A 1 108 ? 9.561 -1.127 -10.336 1.00 96.31 108 MET A C 1
ATOM 792 O O . MET A 1 108 ? 10.585 -1.808 -10.252 1.00 96.31 108 MET A O 1
ATOM 796 N N . GLN A 1 109 ? 9.074 -0.693 -11.492 1.00 94.88 109 GLN A N 1
ATOM 797 C CA . GLN A 1 109 ? 9.737 -0.848 -12.781 1.00 94.88 109 GLN A CA 1
ATOM 798 C C . GLN A 1 109 ? 9.938 0.525 -13.417 1.00 94.88 109 GLN A C 1
ATOM 800 O O . GLN A 1 109 ? 9.130 1.432 -13.221 1.00 94.88 109 GLN A O 1
ATOM 805 N N . TYR A 1 110 ? 11.005 0.653 -14.187 1.00 95.44 110 TYR A N 1
ATOM 806 C CA . TYR A 1 110 ? 11.321 1.815 -14.996 1.00 95.44 110 TYR A CA 1
ATOM 807 C C . TYR A 1 110 ? 11.374 1.434 -16.478 1.00 95.44 110 TYR A C 1
ATOM 809 O O . TYR A 1 110 ? 11.829 0.335 -16.811 1.00 95.44 110 TYR A O 1
ATOM 817 N N . TRP A 1 111 ? 10.948 2.336 -17.361 1.00 94.94 111 TRP A N 1
ATOM 818 C CA . TRP A 1 111 ? 11.206 2.250 -18.800 1.00 94.94 111 TRP A CA 1
ATOM 819 C C . TRP A 1 111 ? 11.133 3.625 -19.477 1.00 94.94 111 TRP A C 1
ATOM 821 O O . TRP A 1 111 ? 10.599 4.586 -18.921 1.00 94.94 111 TRP A O 1
ATOM 831 N N . LEU A 1 112 ? 11.642 3.691 -20.705 1.00 94.56 112 LEU A N 1
ATOM 832 C CA . LEU A 1 112 ? 11.513 4.830 -21.609 1.00 94.56 112 LEU A CA 1
ATOM 833 C C . LEU A 1 112 ? 10.295 4.651 -22.516 1.00 94.56 112 LEU A C 1
ATOM 835 O O . LEU A 1 112 ? 10.164 3.630 -23.192 1.00 94.56 112 LEU A O 1
ATOM 839 N N . ASP A 1 113 ? 9.410 5.640 -22.540 1.00 89.81 113 ASP A N 1
ATOM 840 C CA . ASP A 1 113 ? 8.279 5.701 -23.465 1.00 89.81 113 ASP A CA 1
ATOM 841 C C . ASP A 1 113 ? 8.400 6.969 -24.312 1.00 89.81 113 ASP A C 1
ATOM 843 O O . ASP A 1 113 ? 8.100 8.074 -23.858 1.00 89.81 113 ASP A O 1
ATOM 847 N N . ASP A 1 114 ? 8.938 6.820 -25.522 1.00 87.31 114 ASP A N 1
ATOM 848 C CA . ASP A 1 114 ? 9.391 7.916 -26.381 1.00 87.31 114 ASP A CA 1
ATOM 849 C C . ASP A 1 114 ? 10.351 8.879 -25.656 1.00 87.31 114 ASP A C 1
ATOM 851 O O . ASP A 1 114 ? 11.530 8.579 -25.477 1.00 87.31 114 ASP A O 1
ATOM 855 N N . SER A 1 115 ? 9.856 10.051 -25.250 1.00 91.38 115 SER A N 1
ATOM 856 C CA . SER A 1 115 ? 10.618 11.086 -24.533 1.00 91.38 115 SER A CA 1
ATOM 857 C C . SER A 1 115 ? 10.344 11.107 -23.025 1.00 91.38 115 SER A C 1
ATOM 859 O O . SER A 1 115 ? 10.809 12.016 -22.339 1.00 91.38 115 SER A O 1
ATOM 861 N N . TRP A 1 116 ? 9.576 10.145 -22.506 1.00 93.31 116 TRP A N 1
ATOM 862 C CA . TRP A 1 116 ? 9.177 10.091 -21.104 1.00 93.31 116 TRP A CA 1
ATOM 863 C C . TRP A 1 116 ? 9.903 8.989 -20.343 1.00 93.31 116 TRP A C 1
ATOM 865 O O . TRP A 1 116 ? 9.870 7.814 -20.708 1.00 93.31 116 TRP A O 1
ATOM 875 N N . GLU A 1 117 ? 10.491 9.373 -19.217 1.00 94.69 117 GLU A N 1
ATOM 876 C CA . GLU A 1 117 ? 10.902 8.447 -18.170 1.00 94.69 117 GLU A CA 1
ATOM 877 C C . GLU A 1 117 ? 9.670 8.004 -17.377 1.00 94.69 117 GLU A C 1
ATOM 879 O O . GLU A 1 117 ? 9.010 8.819 -16.728 1.00 94.69 117 GLU A O 1
ATOM 884 N N . THR A 1 118 ? 9.346 6.712 -17.426 1.00 94.56 118 THR A N 1
ATOM 885 C CA . THR A 1 118 ? 8.175 6.164 -16.736 1.00 94.56 118 THR A CA 1
ATOM 886 C C . THR A 1 118 ? 8.595 5.295 -15.563 1.00 94.56 118 THR A C 1
ATOM 888 O O . THR A 1 118 ? 9.354 4.343 -15.728 1.00 94.56 118 THR A O 1
ATOM 891 N N . TYR A 1 119 ? 8.041 5.593 -14.386 1.00 95.38 119 TYR A N 1
ATOM 892 C CA . TYR A 1 119 ? 8.158 4.774 -13.182 1.00 95.38 119 TYR A CA 1
ATOM 893 C C . TYR A 1 119 ? 6.799 4.172 -12.844 1.00 95.38 119 TYR A C 1
ATOM 895 O O . TYR A 1 119 ? 5.818 4.889 -12.640 1.00 95.38 119 TYR A O 1
ATOM 903 N N . TYR A 1 120 ? 6.747 2.851 -12.753 1.00 95.25 120 TYR A N 1
ATOM 904 C CA . TYR A 1 120 ? 5.524 2.106 -12.500 1.00 95.25 120 TYR A CA 1
ATOM 905 C C . TYR A 1 120 ? 5.609 1.388 -11.167 1.00 95.25 120 TYR A C 1
ATOM 907 O O . TYR A 1 120 ? 6.339 0.409 -11.018 1.00 95.25 120 TYR A O 1
ATOM 915 N N . LEU A 1 121 ? 4.866 1.911 -10.196 1.00 97.06 121 LEU A N 1
ATOM 916 C CA . LEU A 1 121 ? 4.726 1.343 -8.864 1.00 97.06 121 LEU A CA 1
ATOM 917 C C . LEU A 1 121 ? 3.452 0.501 -8.802 1.00 97.06 121 LEU A C 1
ATOM 919 O O . LEU A 1 121 ? 2.357 1.009 -9.037 1.00 97.06 121 LEU A O 1
ATOM 923 N N . VAL A 1 122 ? 3.595 -0.764 -8.420 1.00 97.06 122 VAL A N 1
ATOM 924 C CA . VAL A 1 122 ? 2.472 -1.673 -8.165 1.00 97.06 122 VAL A CA 1
ATOM 925 C C . VAL A 1 122 ? 2.537 -2.128 -6.718 1.00 97.06 122 VAL A C 1
ATOM 927 O O . VAL A 1 122 ? 3.602 -2.525 -6.252 1.00 97.06 122 VAL A O 1
ATOM 930 N N . CYS A 1 123 ? 1.402 -2.093 -6.019 1.00 98.12 123 CYS A N 1
ATOM 931 C CA . CYS A 1 123 ? 1.267 -2.584 -4.652 1.00 98.12 123 CYS A CA 1
ATOM 932 C C . CYS A 1 123 ? 0.164 -3.641 -4.570 1.00 98.12 123 CYS A C 1
ATOM 934 O O . CYS A 1 123 ? -0.967 -3.405 -4.991 1.00 98.12 123 CYS A O 1
ATOM 936 N N . ASN A 1 124 ? 0.496 -4.785 -3.980 1.00 97.75 124 ASN A N 1
ATOM 937 C CA . ASN A 1 124 ? -0.439 -5.851 -3.653 1.00 97.75 124 ASN A CA 1
ATOM 938 C C . ASN A 1 124 ? -0.883 -5.727 -2.194 1.00 97.75 124 ASN A C 1
ATOM 940 O O . ASN A 1 124 ? -0.065 -5.485 -1.302 1.00 97.75 124 ASN A O 1
ATOM 944 N N . TYR A 1 125 ? -2.172 -5.951 -1.963 1.00 97.44 125 TYR A N 1
ATOM 945 C CA . TYR A 1 125 ? -2.827 -5.919 -0.656 1.00 97.44 125 TYR A CA 1
ATOM 946 C C . TYR A 1 125 ? -3.384 -7.310 -0.328 1.00 97.44 125 TYR A C 1
ATOM 948 O O . TYR A 1 125 ? -3.553 -8.139 -1.222 1.00 97.44 125 TYR A O 1
ATOM 956 N N . GLY A 1 126 ? -3.667 -7.581 0.949 1.00 93.94 126 GLY A N 1
ATOM 957 C CA . GLY A 1 126 ? -4.177 -8.887 1.384 1.00 93.94 126 GLY A CA 1
ATOM 958 C C . GLY A 1 126 ? -5.583 -9.206 0.867 1.00 93.94 126 GLY A C 1
ATOM 959 O O . GLY A 1 126 ? -5.902 -10.364 0.626 1.00 93.94 126 GLY A O 1
ATOM 960 N N . VAL A 1 127 ? -6.407 -8.180 0.659 1.00 93.88 127 VAL A N 1
ATOM 961 C CA . VAL A 1 127 ? -7.761 -8.288 0.097 1.00 93.88 127 VAL A CA 1
ATOM 962 C C . VAL A 1 127 ? -7.938 -7.271 -1.017 1.00 93.88 127 VAL A C 1
ATOM 964 O O . VAL A 1 127 ? -7.240 -6.261 -1.030 1.00 93.88 127 VAL A O 1
ATOM 967 N N . THR A 1 128 ? -8.892 -7.503 -1.918 1.00 93.75 128 THR A N 1
ATOM 968 C CA . THR A 1 128 ? -9.314 -6.507 -2.911 1.00 93.75 128 THR A CA 1
ATOM 969 C C . THR A 1 128 ? -10.636 -5.841 -2.530 1.00 93.75 128 THR A C 1
ATOM 971 O O . THR A 1 128 ? -11.334 -6.307 -1.630 1.00 93.75 128 THR A O 1
ATOM 974 N N . ASN A 1 129 ? -10.998 -4.758 -3.216 1.00 94.62 129 ASN A N 1
ATOM 975 C CA . ASN A 1 129 ? -12.324 -4.162 -3.096 1.00 94.62 129 ASN A CA 1
ATOM 976 C C . ASN A 1 129 ? -13.388 -5.129 -3.636 1.00 94.62 129 ASN A C 1
ATOM 978 O O . ASN A 1 129 ? -13.350 -5.507 -4.807 1.00 94.62 129 ASN A O 1
ATOM 982 N N . VAL A 1 130 ? -14.367 -5.488 -2.802 1.00 93.94 130 VAL A N 1
ATOM 983 C CA . VAL A 1 130 ? -15.477 -6.373 -3.184 1.00 93.94 130 VAL A CA 1
ATOM 984 C C . VAL A 1 130 ? -16.795 -5.608 -3.126 1.00 93.94 130 VAL A C 1
ATOM 986 O O . VAL A 1 130 ? -17.175 -5.065 -2.086 1.00 93.94 130 VAL A O 1
ATOM 989 N N . ILE A 1 131 ? -17.502 -5.571 -4.256 1.00 91.81 131 ILE A N 1
ATOM 990 C CA . ILE A 1 131 ? -18.800 -4.897 -4.391 1.00 91.81 131 ILE A CA 1
ATOM 991 C C . ILE A 1 131 ? -19.795 -5.472 -3.370 1.00 91.81 131 ILE A C 1
ATOM 993 O O . ILE A 1 131 ? -19.903 -6.685 -3.216 1.00 91.81 131 ILE A O 1
ATOM 997 N N . GLY A 1 132 ? -20.526 -4.593 -2.675 1.00 92.56 132 GLY A N 1
ATOM 998 C CA . GLY A 1 132 ? -21.530 -4.974 -1.669 1.00 92.56 132 GLY A CA 1
ATOM 999 C C . GLY A 1 132 ? -20.966 -5.289 -0.277 1.00 92.56 132 GLY A C 1
ATOM 1000 O O . GLY A 1 132 ? -21.735 -5.570 0.644 1.00 92.56 132 GLY A O 1
ATOM 1001 N N . THR A 1 133 ? -19.645 -5.213 -0.096 1.00 93.81 133 THR A N 1
ATOM 1002 C CA . THR A 1 133 ? -18.989 -5.357 1.214 1.00 93.81 133 THR A CA 1
ATOM 1003 C C . THR A 1 133 ? -18.480 -4.003 1.716 1.00 93.81 133 THR A C 1
ATOM 1005 O O . THR A 1 133 ? -18.077 -3.160 0.907 1.00 93.81 133 THR A O 1
ATOM 1008 N N . PRO A 1 134 ? -18.498 -3.746 3.034 1.00 94.88 134 PRO A N 1
ATOM 1009 C CA . PRO A 1 134 ? -17.949 -2.515 3.581 1.00 94.88 134 PRO A CA 1
ATOM 1010 C C . PRO A 1 134 ? -16.414 -2.548 3.555 1.00 94.88 134 PRO A C 1
ATOM 1012 O O . PRO A 1 134 ? -15.792 -3.567 3.856 1.00 94.88 134 PRO A O 1
ATOM 1015 N N . VAL A 1 135 ? -15.791 -1.408 3.246 1.00 95.25 135 VAL A N 1
ATOM 1016 C CA . VAL A 1 135 ? -14.321 -1.262 3.240 1.00 95.25 135 VAL A CA 1
ATOM 1017 C C . VAL A 1 135 ? -13.748 -1.442 4.649 1.00 95.25 135 VAL A C 1
ATOM 1019 O O . VAL A 1 135 ? -12.732 -2.108 4.831 1.00 95.25 135 VAL A O 1
ATOM 1022 N N . TYR A 1 136 ? -14.425 -0.873 5.643 1.00 94.88 136 TYR A N 1
ATOM 1023 C CA . TYR A 1 136 ? -14.107 -0.996 7.058 1.00 94.88 136 TYR A CA 1
ATOM 1024 C C . TYR A 1 136 ? -15.390 -0.979 7.891 1.00 94.88 136 TYR A C 1
ATOM 1026 O O . TYR A 1 136 ? -16.431 -0.488 7.442 1.00 94.88 136 TYR A O 1
ATOM 1034 N N . LYS A 1 137 ? -15.322 -1.494 9.119 1.00 93.00 137 LYS A N 1
ATOM 1035 C CA . LYS A 1 137 ? -16.424 -1.406 10.084 1.00 93.00 137 LYS A CA 1
ATOM 1036 C C . LYS A 1 137 ? -16.487 -0.008 10.701 1.00 93.00 137 LYS A C 1
ATOM 1038 O O . LYS A 1 137 ? -15.521 0.456 11.302 1.00 93.00 137 LYS A O 1
ATOM 1043 N N . SER A 1 138 ? -17.634 0.654 10.583 1.00 91.69 138 SER A N 1
ATOM 1044 C CA . SER A 1 138 ? -17.882 1.943 11.239 1.00 91.69 138 SER A CA 1
ATOM 1045 C C . SER A 1 138 ? -18.067 1.775 12.749 1.00 91.69 138 SER A C 1
ATOM 1047 O O . SER A 1 138 ? -18.711 0.828 13.199 1.00 91.69 138 SER A O 1
ATOM 1049 N N . GLY A 1 139 ? -17.553 2.720 13.535 1.00 93.81 139 GLY A N 1
ATOM 1050 C CA . GLY A 1 139 ? -17.692 2.729 14.991 1.00 93.81 139 GLY A CA 1
ATOM 1051 C C . GLY A 1 139 ? -16.702 3.683 15.663 1.00 93.81 139 GLY A C 1
ATOM 1052 O O . GLY A 1 139 ? -15.957 4.377 14.967 1.00 93.81 139 GLY A O 1
ATOM 1053 N N . PRO A 1 140 ? -16.680 3.738 17.009 1.00 95.88 140 PRO A N 1
ATOM 1054 C CA . PRO A 1 140 ? -15.651 4.470 17.735 1.00 95.88 140 PRO A CA 1
ATOM 1055 C C . PRO A 1 140 ? -14.249 3.958 17.378 1.00 95.88 140 PRO A C 1
ATOM 1057 O O . PRO A 1 140 ? -14.037 2.765 17.163 1.00 95.88 140 PRO A O 1
ATOM 1060 N N . VAL A 1 141 ? -13.276 4.869 17.333 1.00 96.06 141 VAL A N 1
ATOM 1061 C CA . VAL A 1 141 ? -11.899 4.561 16.919 1.00 96.06 141 VAL A CA 1
ATOM 1062 C C . VAL A 1 141 ? -11.339 3.387 17.718 1.00 96.06 141 VAL A C 1
ATOM 1064 O O . VAL A 1 141 ? -11.337 3.415 18.948 1.00 96.06 141 VAL A O 1
ATOM 1067 N N . ALA A 1 142 ? -10.831 2.380 17.004 1.00 94.56 142 ALA A N 1
ATOM 1068 C CA . ALA A 1 142 ? -10.216 1.180 17.568 1.00 94.56 142 ALA A CA 1
ATOM 1069 C C . ALA A 1 142 ? -11.123 0.339 18.499 1.00 94.56 142 ALA A C 1
ATOM 1071 O O . ALA A 1 142 ? -10.619 -0.537 19.200 1.00 94.56 142 ALA A O 1
ATOM 1072 N N . SER A 1 143 ? -12.450 0.537 18.494 1.00 96.00 143 SER A N 1
ATOM 1073 C CA . SER A 1 143 ? -13.362 -0.157 19.422 1.00 96.00 143 SER A CA 1
ATOM 1074 C C . SER A 1 143 ? -13.428 -1.674 19.230 1.00 96.00 143 SER A C 1
ATOM 1076 O O . SER A 1 143 ? -13.882 -2.379 20.124 1.00 96.00 143 SER A O 1
ATOM 1078 N N . ALA A 1 144 ? -13.012 -2.172 18.064 1.00 95.25 144 ALA A N 1
ATOM 1079 C CA . ALA A 1 144 ? -12.984 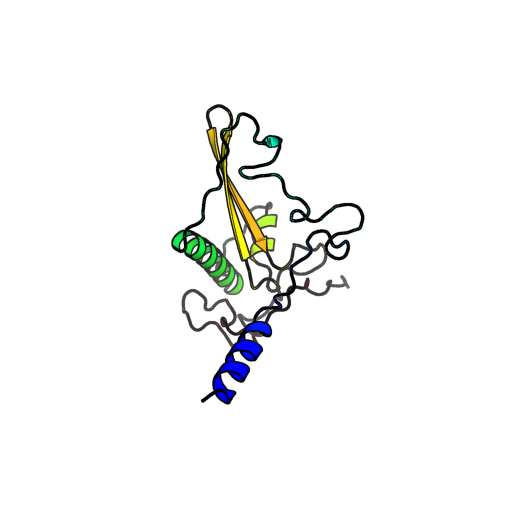-3.594 17.730 1.00 95.25 144 ALA A CA 1
ATOM 1080 C C . ALA A 1 144 ? -11.569 -4.207 17.747 1.00 95.25 144 ALA A C 1
ATOM 1082 O O . ALA A 1 144 ? -11.428 -5.381 17.417 1.00 95.25 144 ALA A O 1
ATOM 1083 N N . CYS A 1 145 ? -10.529 -3.444 18.103 1.00 96.69 145 CYS A N 1
ATOM 1084 C CA . CYS A 1 145 ? -9.167 -3.974 18.194 1.00 96.69 145 CYS A CA 1
ATOM 1085 C C . CYS A 1 145 ? -9.032 -4.880 19.425 1.00 96.69 145 CYS A C 1
ATOM 1087 O O . CYS A 1 145 ? -9.289 -4.447 20.550 1.00 96.69 145 CYS A O 1
ATOM 1089 N N . THR A 1 146 ? -8.583 -6.117 19.232 1.00 97.38 146 THR A N 1
ATOM 1090 C CA . THR A 1 146 ? -8.425 -7.106 20.314 1.00 97.38 146 THR A CA 1
ATOM 1091 C C . THR A 1 146 ? -7.143 -6.906 21.115 1.00 97.38 146 THR A C 1
ATOM 1093 O O . THR A 1 146 ? -7.087 -7.227 22.300 1.00 97.38 146 THR A O 1
ATOM 1096 N N . THR A 1 147 ? -6.125 -6.319 20.489 1.00 97.88 147 THR A N 1
ATOM 1097 C CA . THR A 1 147 ? -4.817 -6.036 21.103 1.00 97.88 147 THR A CA 1
ATOM 1098 C C . THR A 1 147 ? -4.670 -4.586 21.556 1.00 97.88 147 THR A C 1
ATOM 1100 O O . THR A 1 147 ? -3.598 -4.152 21.978 1.00 97.88 147 THR A O 1
ATOM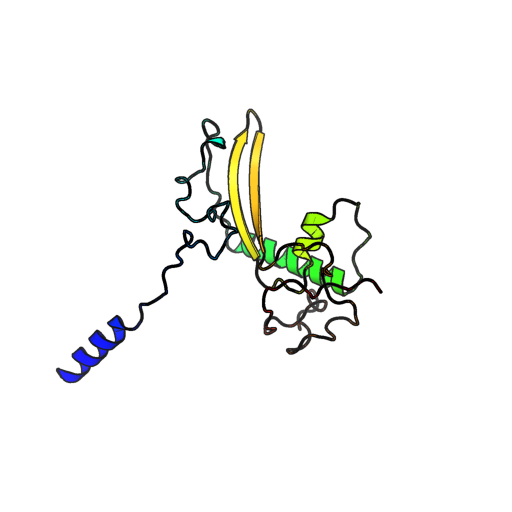 1103 N N . GLY A 1 148 ? -5.764 -3.830 21.480 1.00 96.81 148 GLY A N 1
ATOM 1104 C CA . GLY A 1 148 ? -5.808 -2.420 21.814 1.00 96.81 148 GLY A CA 1
ATOM 1105 C C . GLY A 1 148 ? -5.356 -1.503 20.679 1.00 96.81 148 GLY A C 1
ATOM 1106 O O . GLY A 1 148 ? -5.050 -1.904 19.554 1.00 96.81 148 GLY A O 1
ATOM 1107 N N . ARG A 1 149 ? -5.373 -0.215 21.001 1.00 97.12 149 ARG A N 1
ATOM 1108 C CA . ARG A 1 149 ? -5.053 0.890 20.099 1.00 97.12 149 ARG A CA 1
ATOM 1109 C C . ARG A 1 149 ? -3.541 1.014 19.907 1.00 97.12 149 ARG A C 1
ATOM 1111 O O . ARG A 1 149 ? -2.769 0.709 20.815 1.00 97.12 149 ARG A O 1
ATOM 1118 N N . ASN A 1 150 ? -3.109 1.498 18.747 1.00 97.88 150 ASN A N 1
ATOM 1119 C CA . ASN A 1 150 ? -1.697 1.763 18.500 1.00 97.88 150 ASN A CA 1
ATOM 1120 C C . ASN A 1 150 ? -1.163 2.829 19.482 1.00 97.88 150 ASN A C 1
ATOM 1122 O O . ASN A 1 150 ? -1.774 3.897 19.593 1.00 97.88 150 ASN A O 1
ATOM 1126 N N . PRO A 1 151 ? -0.038 2.576 20.179 1.00 97.00 151 PRO A N 1
ATOM 1127 C CA . PRO A 1 151 ? 0.493 3.511 21.170 1.00 97.00 151 PRO A CA 1
ATOM 1128 C C . PRO A 1 151 ? 1.165 4.741 20.545 1.00 97.00 151 PRO A C 1
ATOM 1130 O O . PRO A 1 151 ? 1.368 5.741 21.233 1.00 97.00 151 PRO A O 1
ATOM 1133 N N . LEU A 1 152 ? 1.525 4.700 19.258 1.00 96.81 152 LEU A N 1
ATOM 1134 C CA . LEU A 1 152 ? 2.153 5.834 18.587 1.00 96.81 152 LEU A CA 1
ATOM 1135 C C . LEU A 1 152 ? 1.116 6.926 18.318 1.00 96.81 152 LEU A C 1
ATOM 1137 O O . LEU A 1 152 ? 0.120 6.689 17.638 1.00 96.81 152 LEU A O 1
ATOM 1141 N N . ALA A 1 153 ? 1.383 8.147 18.788 1.00 92.94 153 ALA A N 1
ATOM 1142 C CA . ALA A 1 153 ? 0.451 9.271 18.677 1.00 92.94 153 ALA A CA 1
ATOM 1143 C C . ALA A 1 153 ? -0.015 9.532 17.230 1.00 92.94 153 ALA A C 1
ATOM 1145 O O . ALA A 1 153 ? -1.203 9.742 17.004 1.00 92.94 153 ALA A O 1
ATOM 1146 N N . GLY A 1 154 ? 0.889 9.443 16.245 1.00 94.69 154 GLY A N 1
ATOM 1147 C CA . GLY A 1 154 ? 0.553 9.626 14.824 1.00 94.69 154 GLY A CA 1
ATOM 1148 C C . GLY A 1 154 ? -0.269 8.488 14.203 1.00 94.69 154 GLY A C 1
ATOM 1149 O O . GLY A 1 154 ? -0.936 8.684 13.188 1.00 94.69 154 GLY A O 1
ATOM 1150 N N . LEU A 1 155 ? -0.270 7.304 14.820 1.00 97.69 155 LEU A N 1
ATOM 1151 C CA . LEU A 1 155 ? -0.977 6.114 14.335 1.00 97.69 155 LEU A CA 1
ATOM 1152 C C . LEU A 1 155 ? -2.119 5.692 15.258 1.00 97.69 155 LEU A C 1
ATOM 1154 O O . LEU A 1 155 ? -2.670 4.604 15.099 1.00 97.69 155 LEU A O 1
ATOM 1158 N N . ASN A 1 156 ? -2.510 6.549 16.200 1.00 96.62 156 ASN A N 1
ATOM 1159 C CA . ASN A 1 156 ? -3.535 6.214 17.172 1.00 96.62 156 ASN A CA 1
ATOM 1160 C C . ASN A 1 156 ? -4.920 6.012 16.516 1.00 96.62 156 ASN A C 1
ATOM 1162 O O . ASN A 1 156 ? -5.827 5.548 17.181 1.00 96.62 156 ASN A O 1
ATOM 1166 N N . GLY A 1 157 ? -5.148 6.287 15.233 1.00 97.19 157 GLY A N 1
ATOM 1167 C CA . GLY A 1 157 ? -6.373 5.847 14.552 1.00 97.19 157 GLY A CA 1
ATOM 1168 C C . GLY A 1 157 ? -6.476 4.326 14.353 1.00 97.19 157 GLY A C 1
ATOM 1169 O O . GLY A 1 157 ? -7.544 3.830 14.012 1.00 97.19 157 GLY A O 1
ATOM 1170 N N . LEU A 1 158 ? -5.383 3.581 14.550 1.00 98.00 158 LEU A N 1
ATOM 1171 C CA . LEU A 1 158 ? -5.260 2.165 14.193 1.00 98.00 158 LEU A CA 1
ATOM 1172 C C . LEU A 1 158 ? -5.199 1.241 15.417 1.00 98.00 158 LEU A C 1
ATOM 1174 O O . LEU A 1 158 ? -4.912 1.671 16.538 1.00 98.00 158 LEU A O 1
ATOM 1178 N N . CYS A 1 159 ? -5.404 -0.055 15.178 1.00 98.00 159 CYS A N 1
ATOM 1179 C CA . CYS A 1 159 ? -5.052 -1.105 16.132 1.00 98.00 159 CYS A CA 1
ATOM 1180 C C . CYS A 1 159 ? -3.531 -1.183 16.342 1.00 98.00 159 CYS A C 1
ATOM 1182 O O . CYS A 1 159 ? -2.738 -0.674 15.538 1.00 98.00 159 CYS A O 1
ATOM 1184 N N . SER A 1 160 ? -3.114 -1.823 17.433 1.00 97.50 160 SER A N 1
ATOM 1185 C CA . SER A 1 160 ? -1.704 -2.120 17.678 1.00 97.50 160 SER A CA 1
ATOM 1186 C C . SER A 1 160 ? -1.122 -3.029 16.582 1.00 97.50 160 SER A C 1
ATOM 1188 O O . SER A 1 160 ? -1.847 -3.727 15.874 1.00 97.50 160 SER A O 1
ATOM 1190 N N . THR A 1 161 ? 0.204 -3.058 16.446 1.00 96.75 161 THR A N 1
ATOM 1191 C CA . THR A 1 161 ? 0.888 -3.954 15.497 1.00 96.75 161 THR A CA 1
ATOM 1192 C C . THR A 1 161 ? 0.786 -5.435 15.873 1.00 96.75 161 THR A C 1
ATOM 1194 O O . THR A 1 161 ? 1.160 -6.282 15.066 1.00 96.75 161 THR A O 1
ATOM 1197 N N . ALA A 1 162 ? 0.286 -5.755 17.071 1.00 97.00 162 ALA A N 1
ATOM 1198 C CA . ALA A 1 162 ? 0.020 -7.123 17.504 1.00 97.00 162 ALA A CA 1
ATOM 1199 C C . ALA A 1 162 ? -1.347 -7.650 17.025 1.00 97.00 162 ALA A C 1
ATOM 1201 O O . ALA A 1 162 ? -1.638 -8.830 17.219 1.00 97.00 162 ALA A O 1
ATOM 1202 N N . GLU A 1 163 ? -2.185 -6.805 16.414 1.00 97.25 163 GLU A N 1
ATOM 1203 C CA . GLU A 1 163 ? -3.511 -7.202 15.946 1.00 97.25 163 GLU A CA 1
ATOM 1204 C C . GLU A 1 163 ? -3.418 -8.286 14.865 1.00 97.25 163 GLU A C 1
ATOM 1206 O O . GLU A 1 163 ? -2.700 -8.150 13.870 1.00 97.25 163 GLU A O 1
ATOM 1211 N N . SER A 1 164 ? -4.188 -9.360 15.040 1.00 95.31 164 SER A N 1
ATOM 1212 C CA . SER A 1 164 ? -4.283 -10.432 14.054 1.00 95.31 164 SER A CA 1
ATOM 1213 C C . SER A 1 164 ? -5.473 -10.193 13.132 1.00 95.31 164 SER A C 1
ATOM 1215 O O . SER A 1 164 ? -6.619 -10.179 13.576 1.00 95.31 164 SER A O 1
ATOM 1217 N N . ILE A 1 165 ? -5.200 -10.030 11.837 1.00 94.75 165 ILE A N 1
ATOM 1218 C CA . ILE A 1 165 ? -6.215 -9.850 10.795 1.00 94.75 165 ILE A CA 1
ATOM 1219 C C . ILE A 1 165 ? -6.100 -11.004 9.805 1.00 94.75 165 ILE A C 1
ATOM 1221 O O . ILE A 1 165 ? -5.024 -11.254 9.255 1.00 94.75 165 ILE A O 1
ATOM 1225 N N . SER A 1 166 ? -7.221 -11.687 9.574 1.00 93.88 166 SER A N 1
ATOM 1226 C CA . SER A 1 166 ? -7.357 -12.641 8.477 1.00 93.88 166 SER A CA 1
ATOM 1227 C C . SER A 1 166 ? -7.794 -11.879 7.225 1.00 93.88 166 SER A C 1
ATOM 1229 O O . SER A 1 166 ? -8.841 -11.234 7.274 1.00 93.88 166 SER A O 1
ATOM 1231 N N . PRO A 1 167 ? -7.030 -11.913 6.120 1.00 94.19 167 PRO A N 1
ATOM 1232 C CA . PRO A 1 167 ? -7.346 -11.145 4.926 1.00 94.19 167 PRO A CA 1
ATOM 1233 C C . PRO A 1 167 ? -8.479 -11.800 4.132 1.00 94.19 167 PRO A C 1
ATOM 1235 O O . PRO A 1 167 ? -8.261 -12.486 3.135 1.00 94.19 167 PRO A O 1
ATOM 1238 N N . VAL A 1 168 ? -9.709 -11.578 4.585 1.00 94.06 168 VAL A N 1
ATOM 1239 C CA . VAL A 1 168 ? -10.942 -11.960 3.890 1.00 94.06 168 VAL A CA 1
ATOM 1240 C C . VAL A 1 168 ? -11.852 -10.740 3.780 1.00 94.06 168 VAL A C 1
ATOM 1242 O O . VAL A 1 168 ? -11.841 -9.915 4.687 1.00 94.06 168 VAL A O 1
ATOM 1245 N N . PRO A 1 169 ? -12.635 -10.574 2.701 1.00 94.00 169 PRO A N 1
ATOM 1246 C CA . PRO A 1 169 ? -13.567 -9.455 2.600 1.00 94.00 169 PRO A CA 1
ATOM 1247 C C . PRO A 1 169 ? -14.536 -9.402 3.787 1.00 94.00 169 PRO A C 1
ATOM 1249 O O . PRO A 1 169 ? -14.955 -10.440 4.307 1.00 94.00 169 PRO A O 1
ATOM 1252 N N . ASN A 1 170 ? -14.930 -8.191 4.190 1.00 94.06 170 ASN A N 1
ATOM 1253 C CA . ASN A 1 170 ? -15.976 -8.030 5.195 1.00 94.06 170 ASN A CA 1
ATOM 1254 C C . ASN A 1 170 ? -17.290 -8.686 4.722 1.00 94.06 170 ASN A C 1
ATOM 1256 O O . ASN A 1 170 ? -17.547 -8.740 3.516 1.00 94.06 170 ASN A O 1
ATOM 1260 N N . PRO A 1 171 ? -18.156 -9.146 5.645 1.00 91.94 171 PRO A N 1
ATOM 1261 C CA . PRO A 1 171 ? -19.459 -9.691 5.280 1.00 91.94 171 PRO A CA 1
ATOM 1262 C C . PRO A 1 171 ? -20.278 -8.700 4.450 1.00 91.94 171 PRO A C 1
ATOM 1264 O O . PRO A 1 171 ? -20.273 -7.496 4.718 1.00 91.94 171 PRO A O 1
ATOM 1267 N N . THR A 1 172 ? -21.001 -9.213 3.455 1.00 88.06 172 THR A N 1
ATOM 1268 C CA . THR A 1 172 ? -21.926 -8.407 2.656 1.00 88.06 172 THR A CA 1
ATOM 1269 C C . THR A 1 172 ? -22.986 -7.798 3.556 1.00 88.06 172 THR A C 1
ATOM 1271 O O . THR A 1 172 ? -23.604 -8.507 4.355 1.00 88.06 172 THR A O 1
ATOM 1274 N N . VAL A 1 173 ? -23.237 -6.503 3.396 1.00 79.00 173 VAL A N 1
ATOM 1275 C CA . VAL A 1 173 ? -24.390 -5.880 4.040 1.00 79.00 173 VAL A CA 1
ATOM 1276 C C . VAL A 1 173 ? -25.595 -6.272 3.195 1.00 79.00 173 VAL A C 1
ATOM 1278 O O . VAL A 1 173 ? -25.752 -5.775 2.082 1.00 79.00 173 VAL A O 1
ATOM 1281 N N . THR A 1 174 ? -26.421 -7.207 3.669 1.00 63.97 174 THR A N 1
ATOM 1282 C CA . THR A 1 174 ? -27.750 -7.392 3.079 1.00 63.97 174 THR A CA 1
ATOM 1283 C C . THR A 1 174 ? -28.476 -6.068 3.257 1.00 63.97 174 THR A C 1
ATOM 1285 O O . THR A 1 174 ? -28.761 -5.678 4.389 1.00 63.97 174 THR A O 1
ATOM 1288 N N . SER A 1 175 ? -28.700 -5.346 2.161 1.00 54.25 175 SER A N 1
ATOM 1289 C CA . SER A 1 175 ? -29.608 -4.206 2.139 1.00 54.25 175 SER A CA 1
ATOM 1290 C C . SER A 1 175 ? -30.956 -4.704 2.651 1.00 54.25 175 SER A C 1
ATOM 1292 O O . SER A 1 175 ? -31.585 -5.529 1.985 1.00 54.25 175 SER A O 1
ATOM 1294 N N . GLY A 1 176 ? -31.323 -4.290 3.864 1.00 43.97 176 GLY A N 1
ATOM 1295 C CA . GLY A 1 176 ? -32.702 -4.380 4.335 1.00 43.97 176 GLY A CA 1
ATOM 1296 C C . GLY A 1 176 ? -33.612 -3.502 3.494 1.00 43.97 176 GLY A C 1
ATOM 1297 O O . GLY A 1 176 ? -33.106 -2.495 2.946 1.00 43.97 176 GLY A O 1
#

pLDDT: mean 88.16, std 14.21, range [43.97, 98.5]

Radius of gyration: 21.85 Å; chains: 1; bounding box: 66×56×49 Å

Secondary structure (DSSP, 8-state):
--HHHHHHHHHHHSTT------TT-TTSS-TTS--TTSSPPPTT--GGGTTS--EEE---HHHHHHHHHHHHHHHHHHHTT-PPPPPS--HHHHHHH-TT---EEEEEEEEEETTEEEEEEEEEESS---TTS-SS--SSTTTT-SS-B-SSGGGTTSB-TT------PPPP----